Protein AF-A0A2I1HV17-F1 (afdb_monomer_lite)

Organism: NCBI:txid588596

Foldseek 3Di:
DDPPPDQDDADLCVQPVDQDDLLSLQLSLQVSLVCVVVVHNPPDNVVSVVVSVVVCVVVVVDDPVVSVVNSVVSNPD

Secondary structure (DSSP, 8-state):
-----------TTSS-SS--SHHHHHHHHHHHHHHHHTT-TT--HHHHHHHHHHHHHHHTTS-HHHHHHHHHHHH--

Structure (mmCIF, N/CA/C/O backbone):
data_AF-A0A2I1HV17-F1
#
_entry.id   AF-A0A2I1HV17-F1
#
loop_
_atom_site.group_PDB
_atom_site.id
_atom_site.type_symbol
_atom_site.label_atom_id
_atom_site.label_alt_id
_atom_site.label_comp_id
_atom_site.label_asym_id
_atom_site.label_entity_id
_atom_site.label_seq_id
_atom_site.pdbx_PDB_ins_code
_atom_site.Cartn_x
_atom_site.Cartn_y
_atom_site.Cartn_z
_atom_site.occupancy
_atom_site.B_iso_or_equiv
_atom_site.auth_seq_id
_atom_site.auth_comp_id
_atom_site.auth_asym_id
_atom_site.auth_atom_id
_atom_site.pdbx_PDB_model_num
ATOM 1 N N . MET A 1 1 ? 15.216 -27.367 -22.427 1.00 51.28 1 MET A N 1
ATOM 2 C CA . MET A 1 1 ? 15.259 -26.147 -21.591 1.00 51.28 1 MET A CA 1
ATOM 3 C C . MET A 1 1 ? 13.932 -26.058 -20.846 1.00 51.28 1 MET A C 1
ATOM 5 O O . MET A 1 1 ? 12.942 -25.676 -21.452 1.00 51.28 1 MET A O 1
ATOM 9 N N . GLN A 1 2 ? 13.865 -26.519 -19.592 1.00 64.12 2 GLN A N 1
ATOM 10 C CA . GLN A 1 2 ? 12.654 -26.401 -18.770 1.00 64.12 2 GLN A CA 1
ATOM 11 C C . GLN A 1 2 ? 12.616 -24.972 -18.218 1.00 64.12 2 GLN A C 1
ATOM 13 O O . GLN A 1 2 ? 13.438 -24.612 -17.379 1.00 64.12 2 GLN A O 1
ATOM 18 N N . THR A 1 3 ? 11.710 -24.135 -18.714 1.00 56.12 3 THR A N 1
ATOM 19 C CA . THR A 1 3 ? 11.459 -22.815 -18.129 1.00 56.12 3 THR A CA 1
ATOM 20 C C . THR A 1 3 ? 10.783 -23.043 -16.784 1.00 56.12 3 THR A C 1
ATOM 22 O O . THR A 1 3 ? 9.589 -23.331 -16.718 1.00 56.12 3 THR A O 1
ATOM 25 N N . PHE A 1 4 ? 11.550 -22.980 -15.696 1.00 59.94 4 PHE A N 1
ATOM 26 C CA . PHE A 1 4 ? 10.967 -22.883 -14.366 1.00 59.94 4 PHE A CA 1
ATOM 27 C C . PHE A 1 4 ? 10.187 -21.571 -14.327 1.00 59.94 4 PHE A C 1
ATOM 29 O O . PHE A 1 4 ? 10.772 -20.491 -14.399 1.00 59.94 4 PHE A O 1
ATOM 36 N N . LEU A 1 5 ? 8.859 -21.667 -14.278 1.00 62.25 5 LEU A N 1
ATOM 37 C CA . LEU A 1 5 ? 8.000 -20.520 -14.029 1.00 62.25 5 LEU A CA 1
ATOM 38 C C . LEU A 1 5 ? 8.302 -20.044 -12.609 1.00 62.25 5 LEU A C 1
ATOM 40 O O . LEU A 1 5 ? 7.780 -20.574 -11.632 1.00 62.25 5 LEU A O 1
ATOM 44 N N . THR A 1 6 ? 9.204 -19.077 -12.482 1.00 68.12 6 THR A N 1
ATOM 45 C CA . THR A 1 6 ? 9.442 -18.405 -11.212 1.00 68.12 6 THR A CA 1
ATOM 46 C C . THR A 1 6 ? 8.207 -17.577 -10.904 1.00 68.12 6 THR A C 1
ATOM 48 O O . THR A 1 6 ? 7.949 -16.572 -11.569 1.00 68.12 6 THR A O 1
ATOM 51 N N . THR A 1 7 ? 7.429 -18.001 -9.912 1.00 69.56 7 THR A N 1
ATOM 52 C CA . THR A 1 7 ? 6.317 -17.206 -9.398 1.00 69.56 7 THR A CA 1
ATOM 53 C C . THR A 1 7 ? 6.848 -15.833 -8.973 1.00 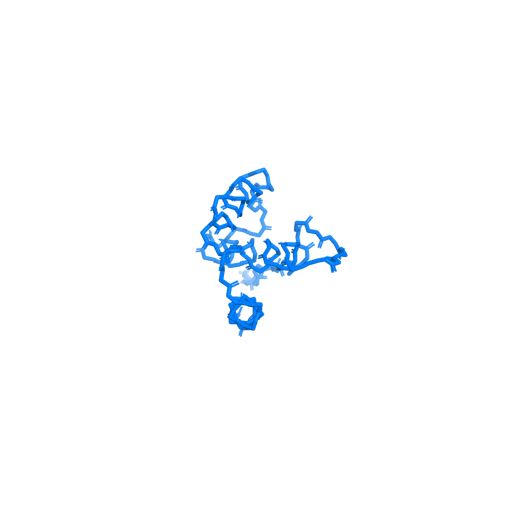69.56 7 THR A C 1
ATOM 55 O O . THR A 1 7 ? 7.799 -15.778 -8.182 1.00 69.56 7 THR A O 1
ATOM 58 N N . PRO A 1 8 ? 6.282 -14.719 -9.474 1.00 73.19 8 PRO A N 1
ATOM 59 C CA . PRO A 1 8 ? 6.709 -13.390 -9.062 1.00 73.19 8 PRO A CA 1
ATOM 60 C C . PRO A 1 8 ? 6.574 -13.244 -7.544 1.00 73.19 8 PRO A C 1
ATOM 62 O O . PRO A 1 8 ? 5.507 -13.472 -6.974 1.00 73.19 8 PRO A O 1
ATOM 65 N N . LYS A 1 9 ? 7.667 -12.883 -6.867 1.00 84.44 9 LYS A N 1
ATOM 66 C CA . LYS A 1 9 ? 7.663 -12.687 -5.415 1.00 84.44 9 LYS A CA 1
ATOM 67 C C . LYS A 1 9 ? 7.241 -11.255 -5.097 1.00 84.44 9 LYS A C 1
ATOM 69 O O . LYS A 1 9 ? 8.007 -10.318 -5.299 1.00 84.44 9 LYS A O 1
ATOM 74 N N . TYR A 1 10 ? 6.032 -11.094 -4.572 1.00 88.38 10 TYR A N 1
ATOM 75 C CA . TYR A 1 10 ? 5.494 -9.796 -4.162 1.00 88.38 10 TYR A CA 1
ATOM 76 C C . TYR A 1 10 ? 5.875 -9.472 -2.714 1.00 88.38 10 TYR A C 1
ATOM 78 O O . TYR A 1 10 ? 5.727 -10.303 -1.816 1.00 88.38 10 TYR A O 1
ATOM 86 N N . ASN A 1 11 ? 6.353 -8.252 -2.465 1.00 89.38 11 ASN A N 1
ATOM 87 C CA . ASN A 1 11 ? 6.735 -7.806 -1.126 1.00 89.38 11 ASN A CA 1
ATOM 88 C C . ASN A 1 11 ? 5.559 -7.103 -0.425 1.00 89.38 11 ASN A C 1
ATOM 90 O O . ASN A 1 11 ? 5.127 -6.037 -0.856 1.00 89.38 11 ASN A O 1
ATOM 94 N N . LYS A 1 12 ? 5.082 -7.654 0.697 1.00 88.38 12 LYS A N 1
ATOM 95 C CA . LYS A 1 12 ? 4.008 -7.050 1.512 1.00 88.38 12 LYS A CA 1
ATOM 96 C C . LYS A 1 12 ? 4.425 -5.740 2.207 1.00 88.38 12 LYS A C 1
ATOM 98 O O . LYS A 1 12 ? 3.565 -4.965 2.602 1.00 88.38 12 LYS A O 1
ATOM 103 N N . PHE A 1 13 ? 5.726 -5.459 2.315 1.00 91.25 13 PHE A N 1
ATOM 104 C CA . PHE A 1 13 ? 6.302 -4.246 2.919 1.00 91.25 13 PHE A CA 1
ATOM 105 C C . PHE A 1 13 ? 7.011 -3.364 1.879 1.00 91.25 13 PHE A C 1
ATOM 107 O O . PHE A 1 13 ? 8.064 -2.775 2.138 1.00 91.25 13 PHE A O 1
ATOM 114 N N . TYR A 1 14 ? 6.476 -3.329 0.656 1.00 91.31 14 TYR A N 1
ATOM 115 C CA . TYR A 1 14 ? 7.122 -2.677 -0.484 1.00 91.31 14 TYR A CA 1
ATOM 116 C C . TYR A 1 14 ? 7.214 -1.149 -0.354 1.00 91.31 14 TYR A C 1
ATOM 118 O O . TYR A 1 14 ? 8.244 -0.563 -0.713 1.00 91.31 14 TYR A O 1
ATOM 126 N N . ILE A 1 15 ? 6.165 -0.505 0.168 1.00 91.31 15 ILE A N 1
ATOM 127 C CA .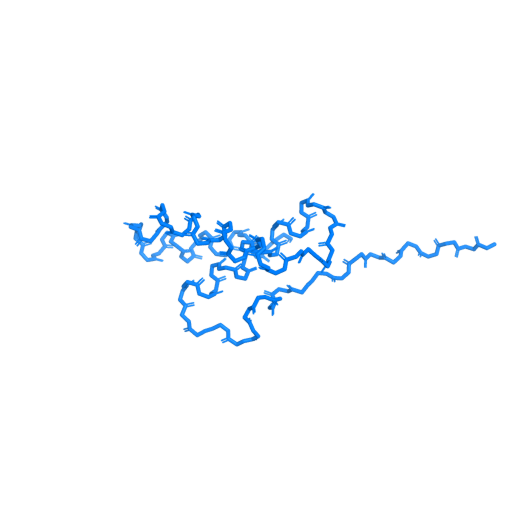 ILE A 1 15 ? 6.107 0.954 0.321 1.00 91.31 15 ILE A CA 1
ATOM 128 C C . ILE A 1 15 ? 6.799 1.357 1.625 1.00 91.31 15 ILE A C 1
ATOM 130 O O . ILE A 1 15 ? 7.809 2.059 1.597 1.00 91.31 15 ILE A O 1
ATOM 134 N N . TYR A 1 16 ? 6.305 0.847 2.754 1.00 92.19 16 TYR A N 1
ATOM 135 C CA . TYR A 1 16 ? 6.844 1.109 4.086 1.00 92.19 16 TYR A CA 1
ATOM 136 C C . TYR A 1 16 ? 7.451 -0.168 4.665 1.00 92.19 16 TYR A C 1
ATOM 138 O O . TYR A 1 16 ? 6.735 -1.132 4.931 1.00 92.19 16 TYR A O 1
ATOM 146 N N . LYS A 1 17 ? 8.769 -0.175 4.901 1.00 91.50 17 LYS A N 1
ATOM 147 C CA . LYS A 1 17 ? 9.468 -1.343 5.469 1.00 91.50 17 LYS A CA 1
ATOM 148 C C . LYS A 1 17 ? 8.997 -1.674 6.888 1.00 91.50 17 LYS A C 1
ATOM 150 O O . LYS A 1 17 ? 8.917 -2.839 7.253 1.00 91.50 17 LYS A O 1
ATOM 155 N N . THR A 1 18 ? 8.668 -0.644 7.662 1.00 92.56 18 THR A N 1
ATOM 156 C CA . THR A 1 18 ? 8.244 -0.730 9.064 1.00 92.56 18 THR A CA 1
ATOM 157 C C . THR A 1 18 ? 6.977 0.108 9.251 1.00 92.56 18 THR A C 1
ATOM 159 O O . THR A 1 18 ? 7.073 1.271 9.642 1.00 92.56 18 THR A O 1
ATOM 162 N N . PRO A 1 19 ? 5.791 -0.420 8.893 1.00 91.00 19 PRO A N 1
ATOM 163 C CA . PRO A 1 19 ? 4.552 0.339 8.988 1.00 91.00 19 PRO A CA 1
ATOM 164 C C . PRO A 1 19 ? 4.135 0.508 10.459 1.00 91.00 19 PRO A C 1
ATOM 166 O O . PRO A 1 19 ? 3.851 -0.476 11.137 1.00 91.00 19 PRO A O 1
ATOM 169 N N . THR A 1 20 ? 4.091 1.748 10.948 1.00 91.06 20 THR A N 1
ATOM 170 C CA . THR A 1 20 ? 3.804 2.077 12.358 1.00 91.06 20 THR A CA 1
ATOM 171 C C . THR A 1 20 ? 2.373 2.538 12.600 1.00 91.06 20 THR A C 1
ATOM 173 O O . THR A 1 20 ? 1.835 2.333 13.683 1.00 91.06 20 THR A O 1
ATOM 176 N N . ASN A 1 21 ? 1.732 3.142 11.599 1.00 90.81 21 ASN A N 1
ATOM 177 C CA . ASN A 1 21 ? 0.361 3.638 11.698 1.00 90.81 21 ASN A CA 1
ATOM 178 C C . ASN A 1 21 ? -0.570 2.947 10.691 1.00 90.81 21 ASN A C 1
ATOM 180 O O . ASN A 1 21 ? -0.131 2.270 9.755 1.00 90.81 21 ASN A O 1
ATOM 184 N N . GLN A 1 22 ? -1.879 3.118 10.887 1.00 90.25 22 GLN A N 1
ATOM 185 C CA . GLN A 1 22 ? -2.893 2.487 10.040 1.00 90.25 22 GLN A CA 1
ATOM 186 C C . GLN A 1 22 ? -2.782 2.904 8.575 1.00 90.25 22 GLN A C 1
ATOM 188 O O . GLN A 1 22 ? -2.920 2.055 7.702 1.00 90.25 22 GLN A O 1
ATOM 193 N N . HIS A 1 23 ? -2.450 4.166 8.301 1.00 90.81 23 HIS A N 1
ATOM 194 C CA . HIS A 1 23 ? -2.231 4.651 6.941 1.00 90.81 23 HIS A CA 1
ATOM 195 C C . HIS A 1 23 ? -1.093 3.894 6.236 1.00 90.81 23 HIS A C 1
ATOM 197 O O . HIS A 1 23 ? -1.251 3.434 5.110 1.00 90.81 23 HIS A O 1
ATOM 203 N N . GLN A 1 24 ? 0.042 3.689 6.908 1.00 92.69 24 GLN A N 1
ATOM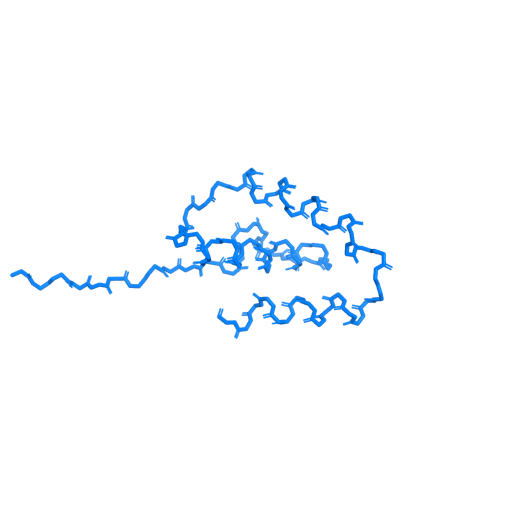 204 C CA . GLN A 1 24 ? 1.175 2.948 6.348 1.00 92.69 24 GLN A CA 1
ATOM 205 C C . GLN A 1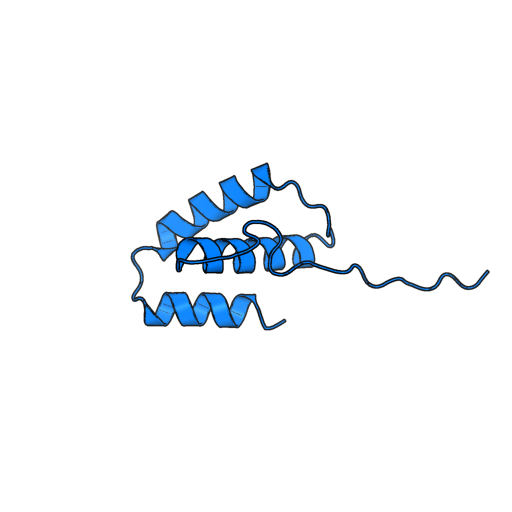 24 ? 0.840 1.469 6.131 1.00 92.69 24 GLN A C 1
ATOM 207 O O . GLN A 1 24 ? 1.202 0.899 5.099 1.00 92.69 24 GLN A O 1
ATOM 212 N N . ARG A 1 25 ? 0.120 0.847 7.077 1.00 92.56 25 ARG A N 1
ATOM 213 C CA . ARG A 1 25 ? -0.375 -0.535 6.941 1.00 92.56 25 ARG A CA 1
ATOM 214 C C . ARG A 1 25 ? -1.346 -0.654 5.763 1.00 92.56 25 ARG A C 1
ATOM 216 O O . ARG A 1 25 ? -1.214 -1.575 4.960 1.00 92.56 25 ARG A O 1
ATOM 223 N N . PHE A 1 26 ? -2.249 0.313 5.618 1.00 92.75 26 PHE A N 1
ATOM 224 C CA . PHE A 1 26 ? -3.171 0.416 4.494 1.00 92.75 26 PHE A CA 1
ATOM 225 C C . PHE A 1 26 ? -2.443 0.578 3.160 1.00 92.75 26 PHE A C 1
ATOM 227 O O . PHE A 1 26 ? -2.711 -0.191 2.241 1.00 92.75 26 PHE A O 1
ATOM 234 N N . CYS A 1 27 ? -1.481 1.496 3.045 1.00 93.19 27 CYS A N 1
ATOM 235 C CA . CYS A 1 27 ? -0.746 1.676 1.795 1.00 93.19 27 CYS A CA 1
ATOM 236 C C . CYS A 1 27 ? 0.049 0.437 1.393 1.00 93.19 27 CYS A C 1
ATOM 238 O O . CYS A 1 27 ? 0.071 0.095 0.215 1.00 93.19 27 CYS A O 1
ATOM 240 N N . ASN A 1 28 ? 0.660 -0.275 2.340 1.00 93.62 28 ASN A N 1
ATOM 241 C CA . ASN A 1 28 ? 1.316 -1.545 2.033 1.00 93.62 28 ASN A CA 1
ATOM 242 C C . ASN A 1 28 ? 0.326 -2.598 1.510 1.00 93.62 28 ASN A C 1
ATOM 244 O O . ASN A 1 28 ? 0.606 -3.238 0.498 1.00 93.62 28 ASN A O 1
ATOM 248 N N . ALA A 1 29 ? -0.838 -2.743 2.152 1.00 92.88 29 ALA A N 1
ATOM 249 C CA . ALA A 1 29 ? -1.892 -3.655 1.706 1.00 92.88 29 ALA A CA 1
ATOM 250 C C . ALA A 1 29 ? -2.426 -3.286 0.311 1.00 92.88 29 ALA A C 1
ATOM 252 O O . ALA A 1 29 ? -2.549 -4.137 -0.567 1.00 92.88 29 ALA A O 1
ATOM 253 N N . PHE A 1 30 ? -2.693 -1.998 0.088 1.00 93.06 30 PHE A N 1
ATOM 254 C CA . PHE A 1 30 ? -3.123 -1.456 -1.196 1.00 93.06 30 PHE A CA 1
ATOM 255 C C . PHE A 1 30 ? -2.073 -1.690 -2.288 1.00 93.06 30 PHE A C 1
ATOM 257 O O . PHE A 1 30 ? -2.396 -2.189 -3.362 1.00 93.06 30 PHE A O 1
ATOM 264 N N . GLY A 1 31 ? -0.807 -1.381 -2.002 1.00 92.88 31 GLY A N 1
ATOM 265 C CA . GLY A 1 31 ? 0.293 -1.560 -2.941 1.00 92.88 31 GLY A CA 1
ATOM 266 C C . GLY A 1 31 ? 0.515 -3.021 -3.309 1.00 92.88 31 GLY A C 1
ATOM 267 O O . GLY A 1 31 ? 0.721 -3.330 -4.478 1.00 92.88 31 GLY A O 1
ATOM 268 N N . TYR A 1 32 ? 0.416 -3.926 -2.334 1.00 92.25 32 TYR A N 1
ATOM 269 C CA . TYR A 1 32 ? 0.474 -5.363 -2.582 1.00 92.25 32 TYR A CA 1
ATOM 270 C C . TYR A 1 32 ? -0.634 -5.817 -3.539 1.00 92.25 32 TYR A C 1
ATOM 272 O O . TYR A 1 32 ? -0.336 -6.436 -4.559 1.00 92.25 32 TYR A O 1
ATOM 280 N N . TYR A 1 33 ? -1.882 -5.430 -3.263 1.00 91.44 33 TYR A N 1
ATOM 281 C CA . TYR A 1 33 ? -3.025 -5.719 -4.130 1.00 91.44 33 TYR A CA 1
ATOM 282 C C . TYR A 1 33 ? -2.810 -5.213 -5.566 1.00 91.44 33 TYR A C 1
ATOM 284 O O . TYR A 1 33 ? -2.990 -5.974 -6.515 1.00 91.44 33 TYR A O 1
ATOM 292 N N . GLN A 1 34 ? -2.352 -3.967 -5.737 1.00 92.38 34 GLN A N 1
ATOM 293 C CA . GLN A 1 34 ? -2.079 -3.396 -7.061 1.00 92.38 34 GLN A CA 1
ATOM 294 C C . GLN A 1 34 ? -0.973 -4.158 -7.804 1.00 92.38 34 GLN A C 1
ATOM 296 O O . GLN A 1 34 ? -1.132 -4.473 -8.982 1.00 92.38 34 GLN A O 1
ATOM 301 N N . MET A 1 35 ? 0.126 -4.505 -7.125 1.00 92.19 35 MET A N 1
ATOM 302 C CA . MET A 1 35 ? 1.221 -5.274 -7.729 1.00 92.19 35 MET A CA 1
ATOM 303 C C . MET A 1 35 ? 0.773 -6.667 -8.182 1.00 92.19 35 MET A C 1
ATOM 305 O O . MET A 1 35 ? 1.144 -7.099 -9.276 1.00 92.19 35 MET A O 1
ATOM 309 N N . VAL A 1 36 ? -0.021 -7.364 -7.361 1.00 90.50 36 VAL A N 1
ATOM 310 C CA . VAL A 1 36 ? -0.561 -8.694 -7.685 1.00 90.50 36 VAL A CA 1
ATOM 311 C C . VAL A 1 36 ? -1.527 -8.603 -8.862 1.00 90.50 36 VAL A C 1
ATOM 313 O O . VAL A 1 36 ? -1.375 -9.340 -9.836 1.00 90.50 36 VAL A O 1
ATOM 316 N N . ASN A 1 37 ? -2.467 -7.656 -8.820 1.00 90.50 37 ASN A N 1
ATOM 317 C CA . ASN A 1 37 ? -3.463 -7.468 -9.872 1.00 90.50 37 ASN A CA 1
ATOM 318 C C . ASN A 1 37 ? -2.818 -7.087 -11.218 1.00 90.50 37 ASN A C 1
ATOM 320 O O . ASN A 1 37 ? -3.159 -7.648 -12.256 1.00 90.50 37 ASN A O 1
ATOM 324 N N . ALA A 1 38 ? -1.819 -6.200 -11.200 1.00 90.81 38 ALA A N 1
ATOM 325 C CA . ALA A 1 38 ? -1.056 -5.809 -12.388 1.00 90.81 38 ALA A CA 1
ATOM 326 C C . ALA A 1 38 ? -0.003 -6.848 -12.818 1.00 90.81 38 ALA A C 1
ATOM 328 O O . ALA A 1 38 ? 0.692 -6.646 -13.813 1.00 90.81 38 ALA A O 1
ATOM 329 N N . ARG A 1 39 ? 0.170 -7.931 -12.046 1.00 90.12 39 ARG A N 1
ATOM 330 C CA . ARG A 1 39 ? 1.238 -8.932 -12.200 1.00 90.12 39 ARG A CA 1
ATOM 331 C C . ARG A 1 39 ? 2.642 -8.316 -12.309 1.00 90.12 39 ARG A C 1
ATOM 333 O O . ARG A 1 39 ? 3.525 -8.882 -12.946 1.00 90.12 39 ARG A O 1
ATOM 340 N N . ASN A 1 40 ? 2.865 -7.180 -11.649 1.00 90.88 40 ASN A N 1
ATOM 341 C CA . ASN A 1 40 ? 4.107 -6.416 -11.721 1.00 90.88 40 ASN A CA 1
ATOM 342 C C . ASN A 1 40 ? 4.718 -6.238 -10.317 1.00 90.88 40 ASN A C 1
ATOM 344 O O . ASN A 1 40 ? 4.297 -5.348 -9.575 1.00 90.88 40 ASN A O 1
ATOM 348 N N . PRO A 1 41 ? 5.723 -7.047 -9.932 1.00 88.19 41 PRO A N 1
ATOM 349 C CA . PRO A 1 41 ? 6.371 -6.941 -8.622 1.00 88.19 41 PRO A CA 1
ATOM 350 C C . PRO A 1 41 ? 7.258 -5.691 -8.474 1.00 88.19 41 PRO A C 1
ATOM 352 O O . PRO A 1 41 ? 7.654 -5.352 -7.360 1.00 88.19 41 PRO A O 1
ATOM 355 N N . ALA A 1 42 ? 7.575 -5.005 -9.576 1.00 88.94 42 ALA A N 1
ATOM 356 C CA . ALA A 1 42 ? 8.359 -3.772 -9.611 1.00 88.94 42 ALA A CA 1
ATOM 357 C C . ALA A 1 42 ? 7.486 -2.557 -9.974 1.00 88.94 42 ALA A C 1
ATOM 359 O O . ALA A 1 42 ? 7.949 -1.626 -10.634 1.00 88.94 42 ALA A O 1
ATOM 360 N N . TYR A 1 43 ? 6.213 -2.572 -9.562 1.00 91.25 43 TYR A N 1
ATOM 361 C CA . TYR A 1 43 ? 5.285 -1.475 -9.823 1.00 91.25 43 TYR A CA 1
ATOM 362 C C . TYR A 1 43 ? 5.848 -0.148 -9.277 1.00 91.25 43 TYR A C 1
ATOM 364 O O . TYR A 1 43 ? 6.327 -0.114 -8.138 1.00 91.25 43 TYR A O 1
ATOM 372 N N . PRO A 1 44 ? 5.797 0.958 -10.043 1.00 93.38 44 PRO A N 1
ATOM 373 C CA . PRO A 1 44 ? 6.384 2.225 -9.622 1.00 93.38 44 PRO A CA 1
ATOM 374 C C . PRO A 1 44 ? 5.859 2.703 -8.263 1.00 93.38 44 PRO A C 1
ATOM 376 O O . PRO A 1 44 ? 4.665 2.951 -8.084 1.00 93.38 44 PRO A O 1
ATOM 379 N N . LYS A 1 45 ? 6.770 2.893 -7.300 1.00 91.25 45 LYS A N 1
ATOM 380 C CA . LYS A 1 45 ? 6.417 3.340 -5.942 1.00 91.25 45 LYS A CA 1
ATOM 381 C C . LYS A 1 45 ? 5.678 4.672 -5.924 1.00 91.25 45 LYS A C 1
ATOM 383 O O . LYS A 1 45 ? 4.759 4.833 -5.133 1.00 91.25 45 LYS A O 1
ATOM 388 N N . ILE A 1 46 ? 6.067 5.609 -6.789 1.00 92.31 46 ILE A N 1
ATOM 389 C CA . ILE A 1 46 ? 5.434 6.933 -6.877 1.00 92.31 46 ILE A CA 1
ATOM 390 C C . ILE A 1 46 ? 3.952 6.779 -7.232 1.00 92.31 46 ILE A C 1
ATOM 392 O O . ILE A 1 46 ? 3.105 7.349 -6.549 1.00 92.31 46 ILE A O 1
ATOM 396 N N . SER A 1 47 ? 3.635 5.947 -8.227 1.00 93.19 47 SER A N 1
ATOM 397 C CA . SER A 1 47 ? 2.255 5.652 -8.617 1.00 93.19 47 SER A CA 1
ATOM 398 C C . SER A 1 47 ? 1.471 5.016 -7.468 1.00 93.19 47 SER A C 1
ATOM 400 O O . SER A 1 47 ? 0.400 5.512 -7.127 1.00 93.19 47 SER A O 1
ATOM 402 N N . LEU A 1 48 ? 2.039 4.011 -6.786 1.00 91.94 48 LEU A N 1
ATOM 403 C CA . LEU A 1 48 ? 1.391 3.391 -5.619 1.00 91.94 48 LEU A CA 1
ATOM 404 C C . LEU A 1 48 ? 1.122 4.389 -4.489 1.00 91.94 48 LEU A C 1
ATOM 406 O O . LEU A 1 48 ? 0.064 4.335 -3.868 1.00 91.94 48 LEU A O 1
ATOM 410 N N . CYS A 1 49 ? 2.059 5.295 -4.207 1.00 90.44 49 CYS A N 1
ATOM 411 C CA . CYS A 1 49 ? 1.887 6.316 -3.176 1.00 90.44 49 CYS A CA 1
ATOM 412 C C . CYS A 1 49 ? 0.767 7.301 -3.535 1.00 90.44 49 CYS A C 1
ATOM 414 O O . CYS A 1 49 ? -0.060 7.622 -2.678 1.00 90.44 49 CYS A O 1
ATOM 416 N N . THR A 1 50 ? 0.708 7.759 -4.789 1.00 93.75 50 THR A N 1
ATOM 417 C CA . THR A 1 50 ? -0.344 8.668 -5.266 1.00 93.75 50 THR A CA 1
ATOM 418 C C . THR A 1 50 ? -1.716 7.995 -5.237 1.00 93.75 50 THR A C 1
ATOM 420 O O . THR A 1 50 ? -2.663 8.548 -4.676 1.00 93.75 50 THR A O 1
ATOM 423 N N . GLU A 1 51 ? -1.820 6.779 -5.776 1.00 93.56 51 GLU A N 1
ATOM 424 C CA . GLU A 1 51 ? -3.055 5.990 -5.769 1.00 93.56 51 GLU A CA 1
ATOM 425 C C . GLU A 1 51 ? -3.511 5.675 -4.335 1.00 93.56 51 GLU A C 1
ATOM 427 O O . GLU A 1 51 ? -4.680 5.890 -4.005 1.00 93.56 51 GLU A O 1
ATOM 432 N N . CYS A 1 52 ? -2.588 5.267 -3.450 1.00 93.38 52 CYS A N 1
ATOM 433 C CA . CYS A 1 52 ? -2.902 5.033 -2.039 1.00 93.38 52 CYS A CA 1
ATOM 434 C C . CYS A 1 52 ? -3.437 6.301 -1.370 1.00 93.38 52 CYS A C 1
ATOM 436 O O . CYS A 1 52 ? -4.437 6.241 -0.661 1.00 93.38 52 CYS A O 1
ATOM 438 N N . THR A 1 53 ? -2.795 7.450 -1.596 1.00 91.56 53 THR A N 1
ATOM 439 C CA . THR A 1 53 ? -3.199 8.722 -0.980 1.00 91.56 53 THR A CA 1
ATOM 440 C C . THR A 1 53 ? -4.624 9.096 -1.377 1.00 91.56 53 THR A C 1
ATOM 442 O O . THR A 1 53 ? -5.392 9.576 -0.545 1.00 91.56 53 THR A O 1
ATOM 445 N N . ASN A 1 54 ? -5.000 8.855 -2.634 1.00 92.56 54 ASN A N 1
ATOM 446 C CA . ASN A 1 54 ? -6.359 9.098 -3.104 1.00 92.56 54 ASN A CA 1
ATOM 447 C C . ASN A 1 54 ? -7.358 8.121 -2.475 1.00 92.56 54 ASN A C 1
ATOM 449 O O . ASN A 1 54 ? -8.340 8.576 -1.895 1.00 92.56 54 ASN A O 1
ATOM 453 N N . ALA A 1 55 ? -7.063 6.818 -2.469 1.00 91.75 55 ALA A N 1
ATOM 454 C CA . ALA A 1 55 ? -7.915 5.820 -1.817 1.00 91.75 55 ALA A CA 1
ATOM 455 C C . ALA A 1 55 ? -8.062 6.068 -0.302 1.00 91.75 55 ALA A C 1
ATOM 457 O O . ALA A 1 55 ? -9.128 5.878 0.282 1.00 91.75 55 ALA A O 1
ATOM 458 N N . TRP A 1 56 ? -7.001 6.541 0.355 1.00 92.00 56 TRP A N 1
ATOM 459 C CA . TRP A 1 56 ? -7.013 6.838 1.783 1.00 92.00 56 TRP A CA 1
ATOM 460 C C . TRP A 1 56 ? -7.948 7.994 2.143 1.00 92.00 56 TRP A C 1
ATOM 462 O O . TRP A 1 56 ? -8.535 7.976 3.221 1.00 92.00 56 TRP A O 1
ATOM 472 N N . LYS A 1 57 ? -8.134 8.988 1.262 1.00 91.44 57 LYS A N 1
ATOM 473 C CA . LYS A 1 57 ? -9.062 10.108 1.519 1.00 91.44 57 LYS A CA 1
ATOM 474 C C . LYS A 1 57 ? -10.495 9.629 1.742 1.00 91.44 57 LYS A C 1
ATOM 476 O O . LYS A 1 57 ? -11.187 10.214 2.569 1.00 91.44 57 LYS A O 1
ATOM 481 N N . GLU A 1 58 ? -10.903 8.577 1.041 1.00 88.62 58 GLU A N 1
ATOM 482 C CA . GLU A 1 58 ? -12.234 7.971 1.151 1.00 88.62 58 GLU A CA 1
ATOM 483 C C . GLU A 1 58 ? -12.342 7.051 2.375 1.00 88.62 58 GLU A C 1
ATOM 485 O O . GLU A 1 58 ? -13.389 6.959 3.012 1.00 88.62 58 GLU A O 1
ATOM 490 N N . ILE A 1 59 ? -11.241 6.387 2.736 1.00 88.31 59 ILE A N 1
ATOM 491 C CA . ILE A 1 59 ? -11.222 5.361 3.784 1.00 88.31 59 ILE A CA 1
ATOM 492 C C . ILE A 1 59 ? -10.978 5.946 5.176 1.00 88.31 59 ILE A C 1
ATOM 494 O O . ILE A 1 59 ? -11.518 5.433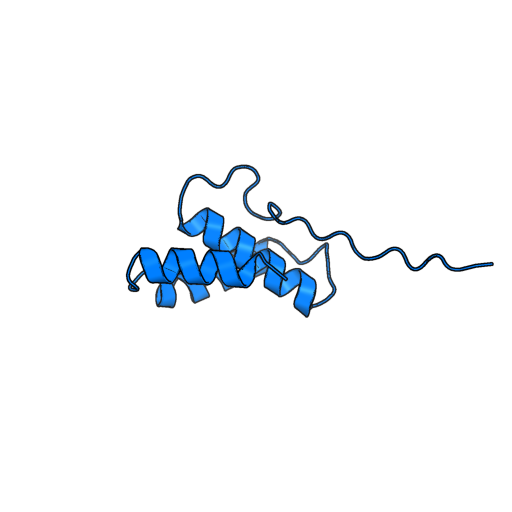 6.147 1.00 88.31 59 ILE A O 1
ATOM 498 N N . ARG A 1 60 ? -10.218 7.039 5.302 1.00 88.00 60 ARG A N 1
ATOM 499 C CA . ARG A 1 60 ? -9.832 7.617 6.604 1.00 88.00 60 ARG A CA 1
ATOM 500 C C . ARG A 1 60 ? -11.003 8.106 7.463 1.00 88.00 60 ARG A C 1
ATOM 502 O O . ARG A 1 60 ? -10.809 8.353 8.645 1.00 88.00 60 ARG A O 1
ATOM 509 N N . CYS A 1 61 ? -12.176 8.302 6.861 1.00 89.94 61 CYS A N 1
ATOM 510 C CA . CYS A 1 61 ? -13.394 8.716 7.557 1.00 89.94 61 CYS A CA 1
ATOM 511 C C . CYS A 1 61 ? -14.186 7.526 8.124 1.00 89.94 61 CYS A C 1
ATOM 513 O O . CYS A 1 61 ? -15.167 7.734 8.832 1.00 89.94 61 CYS A O 1
ATOM 515 N N . LYS A 1 62 ? -13.798 6.291 7.785 1.00 90.19 62 LYS A N 1
ATOM 516 C CA . LYS A 1 62 ? -14.451 5.073 8.262 1.00 90.19 62 LYS A CA 1
ATOM 517 C C . LYS A 1 62 ? -14.041 4.747 9.703 1.00 90.19 62 LYS A C 1
ATOM 519 O O . LYS A 1 62 ? -12.966 5.168 10.141 1.00 90.19 62 LYS A O 1
ATOM 524 N N . PRO A 1 63 ? -14.860 3.972 10.432 1.00 92.38 63 PRO A N 1
ATOM 525 C CA . PRO A 1 63 ? -14.498 3.441 11.738 1.00 92.38 63 PRO A CA 1
ATOM 526 C C . PRO A 1 63 ? -13.186 2.654 11.702 1.00 92.38 63 PRO A C 1
ATOM 528 O O . PRO A 1 63 ? -12.844 1.995 10.716 1.00 92.38 63 PRO A O 1
ATOM 531 N N . GLN A 1 64 ? -12.442 2.713 12.803 1.00 88.75 64 GLN A N 1
ATOM 532 C CA . GLN A 1 64 ? -11.115 2.114 12.900 1.00 88.75 64 GLN A CA 1
ATOM 533 C C . GLN A 1 64 ? -11.129 0.593 12.664 1.00 88.75 64 GLN A C 1
ATOM 535 O O . GLN A 1 64 ? -10.215 0.052 12.038 1.00 88.75 64 GLN A O 1
ATOM 540 N N . ASP A 1 65 ? -12.161 -0.092 13.148 1.00 91.88 65 ASP A N 1
ATOM 541 C CA . ASP A 1 65 ? -12.397 -1.527 12.981 1.00 91.88 65 ASP A CA 1
ATOM 542 C C . ASP A 1 65 ? -12.679 -1.908 11.520 1.00 91.88 65 ASP A C 1
ATOM 544 O O . ASP A 1 65 ? -12.171 -2.926 11.035 1.00 91.88 65 ASP A O 1
ATOM 548 N N . GLU A 1 66 ? -13.402 -1.060 10.785 1.00 90.38 66 GLU A N 1
ATOM 549 C CA . GLU A 1 66 ? -13.640 -1.244 9.353 1.00 90.38 66 GLU A CA 1
ATOM 550 C C . GLU A 1 66 ? -12.323 -1.113 8.573 1.00 90.38 66 GLU A C 1
ATOM 552 O O . GLU A 1 66 ? -12.010 -1.946 7.719 1.00 90.38 66 GLU A O 1
ATOM 557 N N . ILE A 1 67 ? -11.493 -0.123 8.918 1.00 88.31 67 ILE A N 1
ATOM 558 C CA . ILE A 1 67 ? -10.173 0.074 8.301 1.00 88.31 67 ILE A CA 1
ATOM 559 C C . ILE A 1 67 ? -9.261 -1.133 8.563 1.00 88.31 67 ILE A C 1
ATOM 561 O O . ILE A 1 67 ? -8.625 -1.640 7.637 1.00 88.31 67 ILE A O 1
ATOM 565 N N . GLU A 1 68 ? -9.205 -1.636 9.799 1.00 90.50 68 GLU A N 1
ATOM 566 C CA . GLU A 1 68 ? -8.435 -2.843 10.130 1.00 90.50 68 GLU A CA 1
ATOM 567 C C . GLU A 1 68 ? -8.927 -4.068 9.353 1.00 90.50 68 GLU A C 1
ATOM 569 O O . GLU A 1 68 ? -8.124 -4.878 8.882 1.00 90.50 68 GLU A O 1
ATOM 574 N N . THR A 1 69 ? -10.241 -4.189 9.180 1.00 90.00 69 THR A N 1
ATOM 575 C CA . THR A 1 69 ? -10.863 -5.262 8.405 1.00 90.00 69 THR A CA 1
ATOM 576 C C . THR A 1 69 ? -10.462 -5.177 6.931 1.00 90.00 69 THR A C 1
ATOM 578 O O . THR A 1 69 ? -9.997 -6.167 6.365 1.00 90.00 69 THR A O 1
ATOM 581 N N . LEU A 1 70 ? -10.521 -3.988 6.323 1.00 86.94 70 LEU A N 1
ATOM 582 C CA . LEU A 1 70 ? -10.064 -3.744 4.950 1.00 86.94 70 LEU A CA 1
ATOM 583 C C . LEU A 1 70 ? -8.581 -4.091 4.756 1.00 86.94 70 LEU A C 1
ATOM 585 O O . LEU A 1 70 ? -8.217 -4.714 3.756 1.00 86.94 70 LEU A O 1
A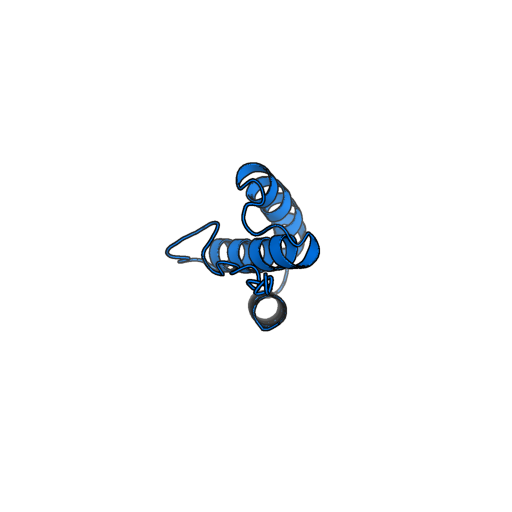TOM 589 N N . ILE A 1 71 ? -7.724 -3.720 5.712 1.00 87.12 71 ILE A N 1
ATOM 590 C CA . ILE A 1 71 ? -6.294 -4.057 5.683 1.00 87.12 71 ILE A CA 1
ATOM 591 C C . ILE A 1 71 ? -6.109 -5.577 5.707 1.00 87.12 71 ILE A C 1
ATOM 593 O O . ILE A 1 71 ? -5.343 -6.109 4.906 1.00 87.12 71 ILE A O 1
ATOM 597 N N . LYS A 1 72 ? -6.823 -6.292 6.584 1.00 85.25 72 LYS A N 1
ATOM 598 C CA . LYS A 1 72 ? -6.742 -7.758 6.676 1.00 85.25 72 LYS A CA 1
ATOM 599 C C . LYS A 1 72 ? -7.203 -8.438 5.384 1.00 85.25 72 LYS A C 1
ATOM 601 O O . LYS A 1 72 ? -6.486 -9.297 4.876 1.00 85.25 72 LYS A O 1
ATOM 606 N N . TYR A 1 73 ? -8.334 -8.018 4.813 1.00 78.00 73 TYR A N 1
ATOM 607 C CA . TYR A 1 73 ? -8.848 -8.593 3.564 1.00 78.00 73 TYR A CA 1
ATOM 608 C C . TYR A 1 73 ? -7.907 -8.375 2.373 1.00 78.00 73 TYR A C 1
ATOM 610 O O . TYR A 1 73 ? -7.746 -9.279 1.557 1.00 78.00 73 TYR A O 1
ATOM 618 N N . LYS A 1 74 ? -7.233 -7.220 2.288 1.00 67.62 74 LYS A N 1
ATOM 619 C CA . LYS A 1 74 ? -6.283 -6.927 1.199 1.00 67.62 74 LYS A CA 1
ATOM 620 C C . LYS A 1 74 ? -4.904 -7.590 1.350 1.00 67.62 74 LYS A C 1
ATOM 622 O O . LYS A 1 74 ? -4.139 -7.587 0.392 1.00 67.62 74 LYS A O 1
ATOM 627 N N . VAL A 1 75 ? -4.566 -8.146 2.518 1.00 57.22 75 VAL A N 1
ATOM 628 C CA . VAL A 1 75 ? -3.259 -8.789 2.799 1.00 57.22 75 VAL A CA 1
ATOM 629 C C . VAL A 1 75 ? -3.320 -10.329 2.753 1.00 57.22 75 VAL A C 1
ATOM 631 O O . VAL A 1 75 ? -2.267 -10.976 2.679 1.00 57.22 75 VAL A O 1
ATOM 634 N N . CYS A 1 76 ? -4.520 -10.919 2.787 1.00 39.84 76 CYS A N 1
ATOM 635 C CA . CYS A 1 76 ? -4.748 -12.367 2.919 1.00 39.84 76 CYS A CA 1
ATOM 636 C C . CYS A 1 76 ? -5.023 -13.146 1.615 1.00 39.84 76 CYS A C 1
ATOM 638 O O . CYS A 1 76 ? -5.503 -14.272 1.700 1.00 39.84 76 CYS A O 1
ATOM 640 N N . TRP A 1 77 ? -4.683 -12.613 0.441 1.00 39.31 77 TRP A N 1
ATOM 641 C CA . TRP A 1 77 ? -4.695 -13.371 -0.820 1.00 39.31 77 TRP A CA 1
ATOM 642 C C . TRP A 1 77 ? -3.311 -13.376 -1.455 1.00 39.31 77 TRP A C 1
ATOM 644 O O . TRP A 1 77 ? -2.701 -12.285 -1.495 1.00 39.31 77 TRP A O 1
#

pLDDT: mean 85.76, std 12.43, range [39.31, 93.75]

Radius of gyration: 13.82 Å; chains: 1; bounding box: 30×36×35 Å

Sequence (77 aa):
MQTFLTTPKYNKFYIYKTPTNQHQRFCNAFGYYQMVNARNPAYPKISLCTECTNAWKEIRCKPQDEIETLIKYKVCW